Protein AF-A0A093ZXJ4-F1 (afdb_monomer)

Solvent-accessible surface area (backbone atoms only — not comparable to full-atom values): 6212 Å² total; per-residue (Å²): 136,85,82,76,78,50,74,67,63,52,50,74,70,46,57,72,71,55,43,52,52,51,60,73,43,41,61,57,52,49,54,51,48,55,52,47,54,54,49,50,58,58,27,66,73,45,96,56,59,56,69,59,43,48,51,52,52,51,52,50,50,49,54,51,53,51,50,51,52,52,51,51,51,54,51,52,50,64,62,43,51,64,54,49,54,52,50,54,51,51,53,50,54,54,52,51,55,60,54,58,68,67,71,78,79,81,128

Secondary structure (DSSP, 8-state):
---PPPHHHHHHTS-HHHHHHHHHTHHHHHHHHHHHHHHHHHHTTSSS-HHHHHHHHHHHHHHHHHHHHHHHHHHHHHHHHHHHHHHHHHHHHHHHHHHHTTTS---

Radius of gyration: 31.31 Å; Cα contacts (8 Å, |Δi|>4): 11; chains: 1; bounding box: 87×43×60 Å

Foldseek 3Di:
DDDDDDPVRVLVPDDPVVVVVCVVCVVVVVVVVVVVVVLQVVLVVDPDDSVVSVVVVVVVVVVVVVVVVVVVVVVVVVVVVVVVVVVVVVVVVVVVVVVVVVVPPDD

Mean predicted aligned error: 12.83 Å

Structure (mmCIF, N/CA/C/O backbone):
data_AF-A0A093ZXJ4-F1
#
_entry.id   AF-A0A093ZXJ4-F1
#
loop_
_atom_site.group_PDB
_atom_site.id
_atom_site.type_symbol
_atom_site.label_atom_id
_atom_site.label_alt_id
_atom_site.label_comp_id
_atom_site.label_asym_id
_atom_site.label_entity_id
_atom_site.label_seq_id
_atom_site.pdbx_PDB_ins_code
_atom_site.Cartn_x
_atom_site.Cartn_y
_atom_site.Cartn_z
_atom_site.occupancy
_atom_site.B_iso_or_equiv
_atom_site.auth_seq_id
_atom_site.auth_comp_id
_atom_site.auth_asym_id
_atom_site.auth_atom_id
_atom_site.pdbx_PDB_model_num
ATOM 1 N N . MET A 1 1 ? -24.321 -13.611 27.843 1.00 68.69 1 MET A N 1
ATOM 2 C CA . MET A 1 1 ? -24.356 -12.556 26.811 1.00 68.69 1 MET A CA 1
ATOM 3 C C . MET A 1 1 ? -22.989 -11.889 26.819 1.00 68.69 1 MET A C 1
ATOM 5 O O . MET A 1 1 ? -22.655 -11.290 27.831 1.00 68.69 1 MET A O 1
ATOM 9 N N . TRP A 1 2 ? -22.158 -12.073 25.792 1.00 67.50 2 TRP A N 1
ATOM 10 C CA . TRP A 1 2 ? -20.859 -11.393 25.718 1.00 67.50 2 TRP A CA 1
ATOM 11 C C . TRP A 1 2 ? -21.061 -10.070 24.982 1.00 67.50 2 TRP A C 1
ATOM 13 O O . TRP A 1 2 ? -21.351 -10.081 23.790 1.00 67.50 2 TRP A O 1
ATOM 23 N N . LEU A 1 3 ? -20.974 -8.946 2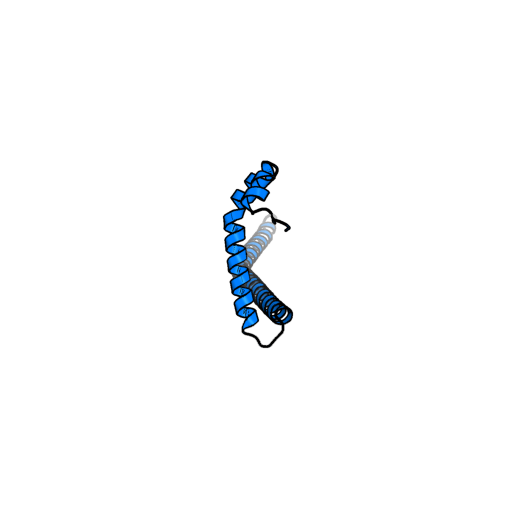5.700 1.00 81.75 3 LEU A N 1
ATOM 24 C CA . LEU A 1 3 ? -20.913 -7.632 25.065 1.00 81.75 3 LEU A CA 1
ATOM 25 C C . LEU A 1 3 ? -19.508 -7.467 24.490 1.00 81.75 3 LEU A C 1
ATOM 27 O O . LEU A 1 3 ? -18.531 -7.388 25.234 1.00 81.75 3 LEU A O 1
ATOM 31 N N . THR A 1 4 ? -19.407 -7.443 23.167 1.00 81.12 4 THR A N 1
ATOM 32 C CA . THR A 1 4 ? -18.207 -6.959 22.489 1.00 81.12 4 THR A CA 1
ATOM 33 C C . THR A 1 4 ? -18.119 -5.447 22.708 1.00 81.12 4 THR A C 1
ATOM 35 O O . THR A 1 4 ? -19.080 -4.758 22.356 1.00 81.12 4 THR A O 1
ATOM 38 N N . PRO A 1 5 ? -17.021 -4.931 23.291 1.00 81.38 5 PRO A N 1
ATOM 39 C CA . PRO A 1 5 ? -16.832 -3.497 23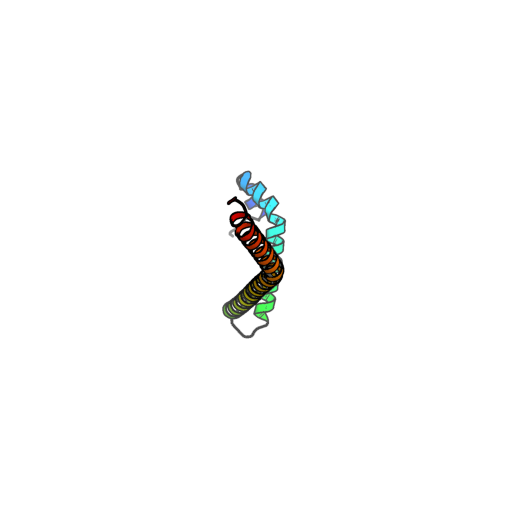.479 1.00 81.38 5 PRO A CA 1
ATOM 40 C C . PRO A 1 5 ? -16.944 -2.741 22.155 1.00 81.38 5 PRO A C 1
ATOM 42 O O . PRO A 1 5 ? -16.544 -3.253 21.106 1.00 81.38 5 PRO A O 1
ATOM 45 N N . THR A 1 6 ? -17.467 -1.522 22.216 1.00 83.44 6 THR A N 1
ATOM 46 C CA . THR A 1 6 ? -17.540 -0.628 21.055 1.00 83.44 6 THR A CA 1
ATOM 47 C C . THR A 1 6 ? -16.159 -0.080 20.690 1.00 83.44 6 THR A C 1
ATOM 49 O O . THR A 1 6 ? -15.221 -0.097 21.490 1.00 83.44 6 THR A O 1
ATOM 52 N N . GLU A 1 7 ? -16.009 0.414 19.461 1.00 80.50 7 GLU A N 1
ATOM 53 C CA . GLU A 1 7 ? -14.725 0.926 18.965 1.00 80.50 7 GLU A CA 1
ATOM 54 C C . GLU A 1 7 ? -14.227 2.136 19.780 1.00 80.50 7 GLU A C 1
ATOM 56 O O . GLU A 1 7 ? -13.029 2.271 20.032 1.00 80.50 7 GLU A O 1
ATOM 61 N N . GLU A 1 8 ? -15.149 2.959 20.287 1.00 82.06 8 GLU A N 1
ATOM 62 C CA . GLU A 1 8 ? -14.844 4.090 21.170 1.00 82.06 8 GLU A CA 1
ATOM 63 C C . GLU A 1 8 ? -14.352 3.631 22.551 1.00 82.06 8 GLU A C 1
ATOM 65 O O . GLU A 1 8 ? -13.361 4.154 23.062 1.00 82.06 8 GLU A O 1
ATOM 70 N N . GLU A 1 9 ? -14.966 2.594 23.130 1.00 85.56 9 GLU A N 1
ATOM 71 C CA . GLU A 1 9 ? -14.524 2.012 24.404 1.00 85.56 9 GLU A CA 1
ATOM 72 C C . GLU A 1 9 ? -13.150 1.338 24.292 1.00 85.56 9 GLU A C 1
ATOM 74 O O . GLU A 1 9 ? -12.360 1.368 25.240 1.00 85.56 9 GLU A O 1
ATOM 79 N N . LEU A 1 10 ? -12.838 0.743 23.135 1.00 83.25 10 LEU A N 1
ATOM 80 C CA . LEU A 1 10 ? -11.505 0.212 22.842 1.00 83.25 10 LEU A CA 1
ATOM 81 C C . LEU A 1 10 ? -10.481 1.341 22.712 1.00 83.25 10 LEU A C 1
ATOM 83 O O . LEU A 1 10 ? -9.401 1.255 23.298 1.00 83.25 10 LEU A O 1
ATOM 87 N N . PHE A 1 11 ? -10.836 2.421 22.014 1.00 85.19 11 PHE A N 1
ATOM 88 C CA . PHE A 1 11 ? -9.974 3.586 21.837 1.00 85.19 11 PHE A CA 1
ATOM 89 C C . PHE A 1 11 ? -9.617 4.255 23.173 1.00 85.19 11 PHE A C 1
ATOM 91 O O . PHE A 1 11 ? -8.446 4.557 23.417 1.00 85.19 11 PHE A O 1
ATOM 98 N N . SER A 1 12 ? -10.580 4.407 24.089 1.00 85.19 12 SER A N 1
ATOM 99 C CA . SER A 1 12 ? -10.322 4.952 25.432 1.00 85.19 12 SER A CA 1
ATOM 100 C C . SER A 1 12 ? -9.347 4.109 26.258 1.00 85.19 12 SER A C 1
ATOM 102 O O . SER A 1 12 ? -8.692 4.638 27.153 1.00 85.19 12 SER A O 1
ATOM 104 N N . ARG A 1 13 ? -9.216 2.810 25.961 1.00 87.69 13 ARG A N 1
ATOM 105 C CA . ARG A 1 13 ? -8.261 1.910 26.629 1.00 87.69 13 ARG A CA 1
ATOM 106 C C . ARG A 1 13 ? -6.867 1.915 25.999 1.00 87.69 13 ARG A C 1
ATOM 108 O O . ARG A 1 13 ? -5.959 1.296 26.553 1.00 87.69 13 ARG A O 1
ATOM 115 N N . TYR A 1 14 ? -6.672 2.573 24.856 1.00 86.44 14 TYR A N 1
ATOM 116 C CA . TYR A 1 14 ? -5.367 2.646 24.201 1.00 86.44 14 TYR A CA 1
ATOM 117 C C . TYR A 1 14 ? -4.397 3.573 24.940 1.00 86.44 14 TYR A C 1
ATOM 119 O O . TYR A 1 14 ? -4.787 4.550 25.570 1.00 86.44 14 TYR A O 1
ATOM 127 N N . ASN A 1 15 ? -3.101 3.280 24.819 1.00 91.19 15 ASN A N 1
ATOM 128 C CA . ASN A 1 15 ? -2.034 4.177 25.262 1.00 91.19 15 ASN A CA 1
ATOM 129 C C . ASN A 1 15 ? -2.074 5.490 24.433 1.00 91.19 15 ASN A C 1
ATOM 131 O O . ASN A 1 15 ? -2.340 5.411 23.229 1.00 91.19 15 ASN A O 1
ATOM 135 N N . PRO A 1 16 ? -1.792 6.672 25.023 1.00 88.69 16 PRO A N 1
ATOM 136 C CA . PRO A 1 16 ? -1.778 7.971 24.339 1.00 88.69 16 PRO A CA 1
ATOM 137 C C . PRO A 1 16 ? -1.113 8.002 22.950 1.00 88.69 16 PRO A C 1
ATOM 139 O O . PRO A 1 16 ? -1.613 8.662 22.039 1.00 88.69 16 PRO A O 1
ATOM 142 N N . GLU A 1 17 ? -0.009 7.275 22.745 1.00 87.06 17 GLU A N 1
ATOM 143 C CA . GLU A 1 17 ? 0.661 7.203 21.432 1.00 87.06 17 GLU A CA 1
ATOM 144 C C . GLU A 1 17 ? -0.193 6.504 20.365 1.00 87.06 17 GLU A C 1
ATOM 146 O O . GLU A 1 17 ? -0.262 6.928 19.210 1.00 87.06 17 GLU A O 1
ATOM 151 N N . LEU A 1 18 ? -0.880 5.429 20.753 1.00 86.31 18 LEU A N 1
ATOM 152 C CA . LEU A 1 18 ? -1.766 4.678 19.867 1.00 86.31 18 LEU A CA 1
ATOM 153 C C . LEU A 1 18 ? -3.052 5.448 19.579 1.00 86.31 18 LEU A C 1
ATOM 155 O O . LEU A 1 18 ? -3.563 5.360 18.465 1.00 86.31 18 LEU A O 1
ATOM 159 N N . GLN A 1 19 ? -3.546 6.230 20.541 1.00 87.94 19 GLN A N 1
ATOM 160 C CA . GLN A 1 19 ? -4.682 7.123 20.315 1.00 87.94 19 GLN A CA 1
ATOM 161 C C . GLN A 1 19 ? -4.350 8.162 19.240 1.00 87.94 19 GLN A C 1
ATOM 163 O O . GLN A 1 19 ? -5.099 8.298 18.275 1.00 87.94 19 GLN A O 1
ATOM 168 N N . ARG A 1 20 ? -3.184 8.818 19.343 1.00 88.06 20 ARG A N 1
ATOM 169 C CA . ARG A 1 20 ? -2.709 9.774 18.329 1.00 88.06 20 ARG A CA 1
ATOM 170 C C . ARG A 1 20 ? -2.582 9.134 16.952 1.00 88.06 20 ARG A C 1
ATOM 172 O O . ARG A 1 20 ? -3.223 9.588 16.008 1.00 88.06 20 ARG A O 1
ATOM 179 N N . ARG A 1 21 ? -1.873 8.006 16.853 1.00 86.69 21 ARG A N 1
ATOM 180 C CA . ARG A 1 21 ? -1.741 7.270 15.585 1.00 86.69 21 ARG A CA 1
ATOM 181 C C . ARG A 1 21 ? -3.074 6.796 15.019 1.00 86.69 21 ARG A C 1
ATOM 183 O O . ARG A 1 21 ? -3.228 6.716 13.805 1.00 86.69 21 ARG A O 1
ATOM 190 N N . SER A 1 22 ? -4.028 6.422 15.864 1.00 85.38 22 SER A N 1
ATOM 191 C CA . SER A 1 22 ? -5.339 5.976 15.396 1.00 85.38 22 SER A CA 1
ATOM 192 C C . SER A 1 22 ? -6.185 7.135 14.870 1.00 85.38 22 SER A C 1
ATOM 194 O O . SER A 1 22 ? -6.995 6.902 13.979 1.00 85.38 22 SER A O 1
ATOM 196 N N . LEU A 1 23 ? -5.998 8.355 15.384 1.00 87.31 23 LEU A N 1
ATOM 197 C CA . LEU A 1 23 ? -6.634 9.563 14.851 1.00 87.31 23 LEU A CA 1
ATOM 198 C C . LEU A 1 23 ? -6.002 9.978 13.519 1.00 87.31 23 LEU A C 1
ATOM 200 O O . LEU A 1 23 ? -6.726 10.191 12.553 1.00 87.31 23 LEU A O 1
ATOM 204 N N . GLU A 1 24 ? -4.670 10.007 13.447 1.00 89.88 24 GLU A N 1
ATOM 205 C CA . GLU A 1 24 ? -3.920 10.355 12.229 1.00 89.88 24 GLU A CA 1
ATOM 206 C C . GLU A 1 24 ? -4.227 9.403 11.066 1.00 89.88 24 GLU A C 1
ATOM 208 O O . GLU A 1 24 ? -4.432 9.831 9.935 1.00 89.88 24 GLU A O 1
ATOM 213 N N . ASN A 1 25 ? -4.308 8.099 11.343 1.00 89.94 25 ASN A N 1
ATOM 214 C CA . ASN A 1 25 ? -4.554 7.093 10.310 1.00 89.94 25 ASN A CA 1
ATOM 215 C C . ASN A 1 25 ? -6.045 6.846 10.046 1.00 89.94 25 ASN A C 1
ATOM 217 O O . ASN A 1 25 ? -6.370 5.967 9.249 1.00 89.94 25 ASN A O 1
ATOM 221 N N . ARG A 1 26 ? -6.965 7.546 10.727 1.00 87.81 26 ARG A N 1
ATOM 222 C CA . ARG A 1 26 ? -8.403 7.251 10.630 1.00 87.81 26 ARG A CA 1
ATOM 223 C C . ARG A 1 26 ? -8.916 7.419 9.204 1.00 87.81 26 ARG A C 1
ATOM 225 O O . ARG A 1 26 ? -9.590 6.525 8.702 1.00 87.81 26 ARG A O 1
ATOM 232 N N . GLU A 1 27 ? -8.562 8.529 8.562 1.00 89.62 27 GLU A N 1
ATOM 233 C CA . GLU A 1 27 ? -8.952 8.814 7.177 1.00 89.62 27 GLU A CA 1
ATOM 234 C C . GLU A 1 27 ? -8.336 7.798 6.212 1.00 89.62 27 GLU A C 1
ATOM 236 O O . GLU A 1 27 ? -9.057 7.171 5.441 1.00 89.62 27 GLU A O 1
ATOM 241 N N . GLN A 1 28 ? -7.031 7.528 6.336 1.00 90.94 28 GLN A N 1
ATOM 242 C CA . GLN A 1 28 ? -6.353 6.528 5.503 1.00 90.94 28 GLN A CA 1
ATOM 243 C C . GLN A 1 28 ? -6.998 5.144 5.631 1.00 90.94 28 GLN A C 1
ATOM 245 O O . GLN A 1 28 ? -7.254 4.487 4.628 1.00 90.94 28 GLN A O 1
ATOM 250 N N . LYS A 1 29 ? -7.335 4.709 6.852 1.00 89.50 29 LYS A N 1
ATOM 251 C CA . LYS A 1 29 ? -8.013 3.425 7.075 1.00 89.50 29 LYS A CA 1
ATOM 252 C C . LYS A 1 29 ? -9.410 3.381 6.463 1.00 89.50 29 LYS A C 1
ATOM 254 O O . LYS A 1 29 ? -9.804 2.330 5.963 1.00 89.50 29 LYS A O 1
ATOM 259 N N . GLN A 1 30 ? -10.157 4.485 6.504 1.00 90.75 30 GLN A N 1
ATOM 260 C CA . GLN A 1 30 ? -11.464 4.569 5.846 1.00 90.75 30 GLN A CA 1
ATOM 261 C C . GLN A 1 30 ? -11.315 4.448 4.329 1.00 90.75 30 GLN A C 1
ATOM 263 O O . GLN A 1 30 ? -11.978 3.615 3.714 1.00 90.75 30 GLN A O 1
ATOM 268 N N . GLU A 1 31 ? -10.378 5.187 3.735 1.00 93.50 31 GLU A N 1
ATOM 269 C CA . GLU A 1 31 ? -10.102 5.098 2.302 1.00 93.50 31 GLU A CA 1
ATOM 270 C C . GLU A 1 31 ? -9.623 3.700 1.890 1.00 93.50 31 GLU A C 1
ATOM 272 O O . GLU A 1 31 ? -10.048 3.162 0.865 1.00 93.50 31 GLU A O 1
ATOM 277 N N . GLU A 1 32 ? -8.737 3.080 2.669 1.00 90.88 32 GLU A N 1
ATOM 278 C CA . GLU A 1 32 ? -8.268 1.714 2.440 1.00 90.88 32 GLU A CA 1
ATOM 279 C C . GLU A 1 32 ? -9.413 0.704 2.509 1.00 90.88 32 GLU A C 1
ATOM 281 O O . GLU A 1 32 ? -9.498 -0.184 1.653 1.00 90.88 32 GLU A O 1
ATOM 286 N N . PHE A 1 33 ? -10.315 0.862 3.480 1.00 93.56 33 PHE A N 1
ATOM 287 C CA . PHE A 1 33 ? -11.492 0.017 3.630 1.00 93.56 33 PHE A CA 1
ATOM 288 C C . PHE A 1 33 ? -12.444 0.160 2.439 1.00 93.56 33 PHE A C 1
ATOM 290 O O . PHE A 1 33 ? -12.808 -0.843 1.821 1.00 93.56 33 PHE A O 1
ATOM 297 N N . ASP A 1 34 ? -12.778 1.386 2.041 1.00 94.50 34 ASP A N 1
ATOM 298 C CA . ASP A 1 34 ? -13.632 1.646 0.879 1.00 94.50 34 ASP A CA 1
ATOM 299 C C . ASP A 1 34 ? -13.009 1.087 -0.404 1.00 94.50 34 ASP A C 1
ATOM 301 O O . ASP A 1 34 ? -13.674 0.438 -1.223 1.00 94.50 34 ASP A O 1
ATOM 305 N N . ASN A 1 35 ? -11.696 1.259 -0.562 1.00 93.38 35 ASN A N 1
ATOM 306 C CA . ASN A 1 35 ? -10.941 0.680 -1.663 1.00 93.38 35 ASN A CA 1
ATOM 307 C C . ASN A 1 35 ? -10.967 -0.850 -1.650 1.00 93.38 35 ASN A C 1
ATOM 309 O O . ASN A 1 35 ? -11.090 -1.467 -2.714 1.00 93.38 35 ASN A O 1
ATOM 313 N N . PHE A 1 36 ? -10.840 -1.467 -0.477 1.00 91.19 36 PHE A N 1
ATOM 314 C CA . PHE A 1 36 ? -10.915 -2.911 -0.309 1.00 91.19 36 PHE A CA 1
ATOM 315 C C . PHE A 1 36 ? -12.304 -3.438 -0.675 1.00 91.19 36 PHE A C 1
ATOM 317 O O . PHE A 1 36 ? -12.406 -4.317 -1.530 1.00 91.19 36 PHE A O 1
ATOM 324 N N . VAL A 1 37 ? -13.371 -2.854 -0.125 1.00 93.62 37 VAL A N 1
ATOM 325 C CA . VAL A 1 37 ? -14.758 -3.239 -0.427 1.00 93.62 37 VAL A CA 1
ATOM 326 C C . VAL A 1 37 ? -15.055 -3.069 -1.915 1.00 93.62 37 VAL A C 1
ATOM 328 O O . VAL A 1 37 ? -15.679 -3.935 -2.528 1.00 93.62 37 VAL A O 1
ATOM 331 N N . ARG A 1 38 ? -14.565 -1.992 -2.536 1.00 92.62 38 ARG A N 1
ATOM 332 C CA . ARG A 1 38 ? -14.694 -1.779 -3.982 1.00 92.62 38 ARG A CA 1
ATOM 333 C C . ARG A 1 38 ? -14.023 -2.890 -4.793 1.00 92.62 38 ARG A C 1
ATOM 335 O O . ARG A 1 38 ? -14.631 -3.396 -5.732 1.00 92.62 38 ARG A O 1
ATOM 342 N N . ARG A 1 39 ? -12.801 -3.299 -4.433 1.00 88.69 39 ARG A N 1
ATOM 343 C CA . ARG A 1 39 ? -12.102 -4.423 -5.088 1.00 88.69 39 ARG A CA 1
ATOM 344 C C . ARG A 1 39 ? -12.823 -5.745 -4.853 1.00 88.69 39 ARG A C 1
ATOM 346 O O . ARG A 1 39 ? -12.962 -6.520 -5.787 1.00 88.69 39 ARG A O 1
ATOM 353 N N . LEU A 1 40 ? -13.320 -5.978 -3.642 1.00 89.81 40 LEU A N 1
ATOM 354 C CA . LEU A 1 40 ? -14.053 -7.193 -3.301 1.00 89.81 40 LEU A CA 1
ATOM 355 C C . LEU A 1 40 ? -15.336 -7.325 -4.128 1.00 89.81 40 LEU A C 1
ATOM 357 O O . LEU A 1 40 ? -15.603 -8.389 -4.680 1.00 89.81 40 LEU A O 1
ATOM 361 N N . LYS A 1 41 ? -16.087 -6.227 -4.278 1.00 90.38 41 LYS A N 1
ATOM 362 C CA . LYS A 1 41 ? -17.255 -6.159 -5.168 1.00 90.38 41 LYS A CA 1
ATOM 363 C C . LYS A 1 41 ? -16.882 -6.475 -6.613 1.00 90.38 41 LYS A C 1
ATOM 365 O O . LYS A 1 41 ? -17.633 -7.166 -7.285 1.00 90.38 41 LYS A O 1
ATOM 370 N N . GLU A 1 42 ? -15.738 -5.986 -7.084 1.00 87.75 42 GLU A N 1
ATOM 371 C CA . GLU A 1 42 ? -15.247 -6.286 -8.430 1.00 87.75 42 GLU A CA 1
ATOM 372 C C . GLU A 1 42 ? -14.895 -7.768 -8.593 1.00 87.75 42 GLU A C 1
ATOM 374 O O . GLU A 1 42 ? -15.286 -8.389 -9.576 1.00 87.75 42 GLU A O 1
ATOM 379 N N . TYR A 1 43 ? -14.219 -8.361 -7.608 1.00 87.06 43 TYR A N 1
ATOM 380 C CA . TYR A 1 43 ? -13.854 -9.779 -7.632 1.00 87.06 43 TYR A CA 1
ATOM 381 C C . TYR A 1 43 ? -15.083 -10.686 -7.561 1.00 87.06 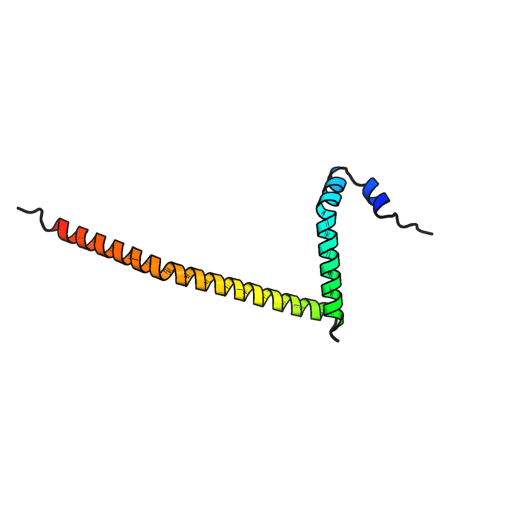43 TYR A C 1
ATOM 383 O O . TYR A 1 43 ? -15.125 -11.705 -8.241 1.00 87.06 43 TYR A O 1
ATOM 391 N N . SER A 1 44 ? -16.107 -10.282 -6.807 1.00 86.62 44 SER A N 1
ATOM 392 C CA . SER A 1 44 ? -17.373 -11.011 -6.687 1.00 86.62 44 SER A CA 1
ATOM 393 C C . SER A 1 44 ? -18.200 -11.047 -7.976 1.00 86.62 44 SER A C 1
ATOM 395 O O . SER A 1 44 ? -19.161 -11.807 -8.035 1.00 86.62 44 SER A O 1
ATOM 397 N N . LYS A 1 45 ? -17.881 -10.231 -8.991 1.00 87.50 45 LYS A N 1
ATOM 398 C CA . LYS A 1 45 ? -18.547 -10.299 -10.305 1.00 87.50 45 LYS A CA 1
ATOM 399 C C . LYS A 1 45 ? -18.057 -11.471 -11.157 1.00 87.50 45 LYS A C 1
ATOM 401 O O . LYS A 1 45 ? -18.648 -11.749 -12.193 1.00 87.50 45 LYS A O 1
ATOM 406 N N . SER A 1 46 ? -16.950 -12.097 -10.767 1.00 83.94 46 SER A N 1
ATOM 407 C CA . SER A 1 46 ? -16.392 -13.263 -11.438 1.00 83.94 46 SER A CA 1
ATOM 408 C C . SER A 1 46 ? -16.988 -14.536 -10.845 1.00 83.94 46 SER A C 1
ATOM 410 O O . SER A 1 46 ? -17.121 -14.639 -9.630 1.00 83.94 46 SER A O 1
ATOM 412 N N . ASP A 1 47 ? -17.248 -15.538 -11.684 1.00 86.06 47 ASP A N 1
ATOM 413 C CA . ASP A 1 47 ? -17.623 -16.891 -11.235 1.00 86.06 47 ASP A CA 1
ATOM 414 C C . ASP A 1 47 ? -16.459 -17.644 -10.562 1.00 86.06 47 ASP A C 1
ATOM 416 O O . ASP A 1 47 ? -16.625 -18.746 -10.038 1.00 86.06 47 ASP A O 1
ATOM 420 N N . LYS A 1 48 ? -15.253 -17.065 -10.581 1.00 88.44 48 LYS A N 1
ATOM 421 C CA . LYS A 1 48 ? -14.067 -17.631 -9.933 1.00 88.44 48 LYS A CA 1
ATOM 422 C C . LYS A 1 48 ? -14.047 -17.320 -8.432 1.00 88.44 48 LYS A C 1
ATOM 424 O O . LYS A 1 48 ? -14.519 -16.259 -8.018 1.00 88.44 48 LYS A O 1
ATOM 429 N N . PRO A 1 49 ? -13.400 -18.165 -7.611 1.00 90.69 49 PRO A N 1
ATOM 430 C CA . PRO A 1 49 ? -13.123 -17.839 -6.219 1.00 90.69 49 PRO A CA 1
ATOM 431 C C . PRO A 1 49 ? -12.427 -16.476 -6.057 1.00 90.69 49 PRO A C 1
ATOM 433 O O . PRO A 1 49 ? -11.534 -16.118 -6.827 1.00 90.69 49 PRO A O 1
ATOM 436 N N . ILE A 1 50 ? -12.785 -15.734 -5.002 1.00 87.00 50 ILE A N 1
ATOM 437 C CA . ILE A 1 50 ? -12.285 -14.366 -4.747 1.00 87.00 50 ILE A CA 1
ATOM 438 C C . ILE A 1 50 ? -10.750 -14.306 -4.718 1.00 87.00 50 ILE A C 1
ATOM 440 O O . ILE A 1 50 ? -10.159 -13.335 -5.188 1.00 87.00 50 ILE A O 1
ATOM 444 N N . TRP A 1 51 ? -10.093 -15.340 -4.187 1.00 87.50 51 TRP A N 1
ATOM 445 C CA . TRP A 1 51 ? -8.634 -15.404 -4.095 1.00 87.50 51 TRP A CA 1
ATOM 446 C C . TRP A 1 51 ? -7.958 -15.537 -5.470 1.00 87.50 51 TRP A C 1
ATOM 448 O O . TRP A 1 51 ? -6.935 -14.895 -5.702 1.00 87.50 51 TRP A O 1
ATOM 458 N N . GLU A 1 52 ? -8.553 -16.280 -6.408 1.00 89.31 52 GLU A N 1
ATOM 459 C CA . GLU A 1 52 ? -8.056 -16.381 -7.787 1.00 89.31 52 GLU A CA 1
ATOM 460 C C . GLU A 1 52 ? -8.235 -15.054 -8.530 1.00 89.31 52 GLU A C 1
ATOM 462 O O . GLU A 1 52 ? -7.295 -14.544 -9.143 1.00 89.31 52 GLU A O 1
ATOM 467 N N . ALA A 1 53 ? -9.417 -14.441 -8.415 1.00 87.88 53 ALA A N 1
ATOM 468 C CA . ALA A 1 53 ? -9.695 -13.138 -9.018 1.00 87.88 53 ALA A CA 1
ATOM 469 C C . ALA A 1 53 ? -8.755 -12.038 -8.480 1.00 87.88 53 ALA A C 1
ATOM 471 O O . ALA A 1 53 ? -8.276 -11.190 -9.241 1.00 87.88 53 ALA A O 1
ATOM 472 N N . ALA A 1 54 ? -8.435 -12.076 -7.182 1.00 86.75 54 ALA A N 1
ATOM 473 C CA . ALA A 1 54 ? -7.472 -11.169 -6.567 1.00 86.75 54 ALA A CA 1
ATOM 474 C C . ALA A 1 54 ? -6.050 -11.373 -7.117 1.00 86.75 54 ALA A C 1
ATOM 476 O O . ALA A 1 54 ? -5.396 -10.392 -7.483 1.00 86.75 54 ALA A O 1
ATOM 477 N N . ALA A 1 55 ? -5.594 -12.625 -7.234 1.00 89.25 55 ALA A N 1
ATOM 478 C CA . ALA A 1 55 ? -4.276 -12.955 -7.774 1.00 89.25 55 ALA A CA 1
ATOM 479 C C . ALA A 1 55 ? -4.123 -12.514 -9.241 1.00 89.25 55 ALA A C 1
ATOM 481 O O . ALA A 1 55 ? -3.105 -11.926 -9.615 1.00 89.25 55 ALA A O 1
ATOM 482 N N . GLU A 1 56 ? -5.152 -12.715 -10.070 1.00 88.38 56 GLU A N 1
ATOM 483 C CA . GLU A 1 56 ? -5.156 -12.258 -11.465 1.00 88.38 56 GLU A CA 1
ATOM 484 C C . GLU A 1 56 ? -5.048 -10.732 -11.573 1.00 88.38 56 GLU A C 1
ATOM 486 O O . GLU A 1 56 ? -4.303 -10.204 -12.404 1.00 88.38 56 GLU A O 1
ATOM 491 N N . MET A 1 57 ? -5.772 -10.005 -10.723 1.00 85.06 57 MET A N 1
ATOM 492 C CA . MET A 1 57 ? -5.749 -8.544 -10.707 1.00 85.06 57 MET A CA 1
ATOM 493 C C . MET A 1 57 ? -4.417 -7.994 -10.192 1.00 85.06 57 MET A C 1
ATOM 495 O O . MET A 1 57 ? -3.918 -7.000 -10.725 1.00 85.06 57 MET A O 1
ATOM 499 N N . GLU A 1 58 ? -3.794 -8.648 -9.213 1.00 87.94 58 GLU A N 1
ATOM 500 C CA . GLU A 1 58 ? -2.449 -8.294 -8.761 1.00 87.94 58 GLU A CA 1
ATOM 501 C C . GLU A 1 58 ? -1.397 -8.556 -9.849 1.00 87.94 58 GLU A C 1
ATOM 503 O O . GLU A 1 58 ? -0.551 -7.697 -10.111 1.00 87.94 58 GLU A O 1
ATOM 508 N N . ALA A 1 59 ? -1.492 -9.685 -10.558 1.00 90.19 59 ALA A N 1
ATOM 509 C CA . ALA A 1 59 ? -0.618 -9.990 -11.688 1.00 90.19 59 ALA A CA 1
ATOM 510 C C . ALA A 1 59 ? -0.760 -8.952 -12.813 1.00 90.19 59 ALA A C 1
ATOM 512 O O . ALA A 1 59 ? 0.242 -8.500 -13.368 1.00 90.19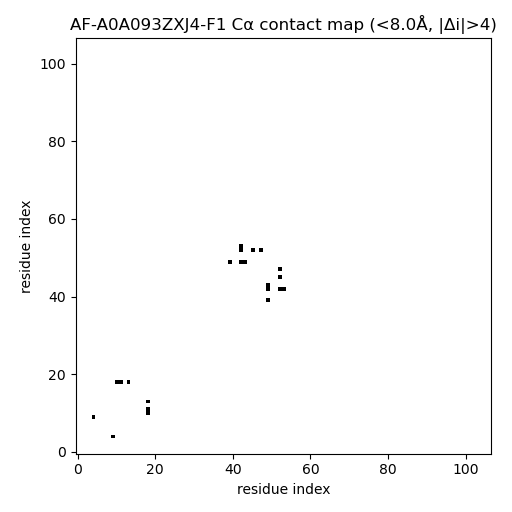 59 ALA A O 1
ATOM 513 N N . LYS A 1 60 ? -1.990 -8.518 -13.123 1.00 88.31 60 LYS A N 1
ATOM 514 C CA . LYS A 1 60 ? -2.237 -7.429 -14.083 1.00 88.31 60 LYS A CA 1
ATOM 515 C C . LYS A 1 60 ? -1.599 -6.117 -13.625 1.00 88.31 60 LYS A C 1
ATOM 517 O O . LYS A 1 60 ? -0.923 -5.472 -14.422 1.00 88.31 60 LYS A O 1
ATOM 522 N N . LYS A 1 61 ? -1.750 -5.742 -12.349 1.00 88.75 61 LYS A N 1
ATOM 523 C CA . LYS A 1 61 ? -1.129 -4.526 -11.793 1.00 88.75 61 LYS A CA 1
ATOM 524 C C . LYS A 1 61 ? 0.394 -4.552 -11.887 1.00 88.75 61 LYS A C 1
ATOM 526 O O . LYS A 1 61 ? 0.974 -3.550 -12.292 1.00 88.75 61 LYS A O 1
ATOM 531 N N . LYS A 1 62 ? 1.030 -5.685 -11.565 1.00 90.19 62 LYS A N 1
ATOM 532 C CA . LYS A 1 62 ? 2.489 -5.849 -11.688 1.00 90.19 62 LYS A CA 1
ATOM 533 C C . LYS A 1 62 ? 2.947 -5.658 -13.132 1.00 90.19 62 LYS A C 1
ATOM 535 O O . LYS A 1 62 ? 3.786 -4.804 -13.383 1.00 90.19 62 LYS A O 1
ATOM 540 N N . LYS A 1 63 ? 2.296 -6.325 -14.093 1.00 91.56 63 LYS A N 1
ATOM 541 C CA . LYS A 1 63 ? 2.609 -6.170 -15.526 1.00 91.56 63 LYS A CA 1
ATOM 542 C C . LYS A 1 63 ? 2.498 -4.723 -16.007 1.00 91.56 63 LYS A C 1
ATOM 544 O O . LYS A 1 63 ? 3.349 -4.270 -16.763 1.00 91.56 63 LYS A O 1
ATOM 549 N N . VAL A 1 64 ? 1.463 -3.999 -15.576 1.00 91.50 64 VAL A N 1
ATOM 550 C CA . VAL A 1 64 ? 1.299 -2.579 -15.922 1.00 91.50 64 VAL A CA 1
ATOM 551 C C . VAL A 1 64 ? 2.411 -1.736 -15.296 1.00 91.50 64 VAL A C 1
ATOM 553 O O . VAL A 1 64 ? 3.013 -0.930 -15.995 1.00 91.50 64 VAL A O 1
ATOM 556 N N . ALA A 1 65 ? 2.726 -1.939 -14.015 1.00 91.12 65 ALA A N 1
ATOM 557 C CA . ALA A 1 65 ? 3.797 -1.208 -13.340 1.00 91.12 65 ALA A CA 1
ATOM 558 C C . ALA A 1 65 ? 5.170 -1.452 -13.991 1.00 91.12 65 ALA A C 1
ATOM 560 O O . ALA A 1 65 ? 5.939 -0.513 -14.187 1.00 91.12 65 ALA A O 1
ATOM 561 N N . ASP A 1 66 ? 5.456 -2.696 -14.372 1.00 91.69 66 ASP A N 1
ATOM 562 C CA . ASP A 1 66 ? 6.699 -3.063 -15.049 1.00 91.69 66 ASP A CA 1
ATOM 563 C C . ASP A 1 66 ? 6.770 -2.457 -16.457 1.00 91.69 66 ASP A C 1
ATOM 565 O O . ASP A 1 66 ? 7.810 -1.933 -16.854 1.00 91.69 66 ASP A O 1
ATOM 569 N N . ALA A 1 67 ? 5.652 -2.447 -17.191 1.00 91.81 67 ALA A N 1
ATOM 570 C CA . ALA A 1 67 ? 5.568 -1.797 -18.496 1.00 91.81 67 ALA A CA 1
ATOM 571 C C . ALA A 1 67 ? 5.791 -0.279 -18.403 1.00 91.81 67 ALA A C 1
ATOM 573 O O . ALA A 1 67 ? 6.505 0.282 -19.234 1.00 91.81 67 ALA A O 1
ATOM 574 N N . VAL A 1 68 ? 5.226 0.378 -17.383 1.00 92.88 68 VAL A N 1
ATOM 575 C CA . VAL A 1 68 ? 5.442 1.810 -17.122 1.00 92.88 68 VAL A CA 1
ATOM 576 C C . VAL A 1 68 ? 6.914 2.081 -16.813 1.00 92.88 68 VAL A C 1
ATOM 578 O O . VAL A 1 68 ? 7.514 2.924 -17.474 1.00 92.88 68 VAL A O 1
ATOM 581 N N . ARG A 1 69 ? 7.534 1.314 -15.905 1.00 91.81 69 ARG A N 1
ATOM 582 C CA . ARG A 1 69 ? 8.968 1.458 -15.594 1.00 91.81 69 ARG A CA 1
ATOM 583 C C . ARG A 1 69 ? 9.851 1.281 -16.823 1.00 91.81 69 ARG A C 1
ATOM 585 O O . ARG A 1 69 ? 10.783 2.053 -17.031 1.00 91.81 69 ARG A O 1
ATOM 592 N N . LEU A 1 70 ? 9.567 0.275 -17.649 1.00 92.12 70 LEU A N 1
ATOM 593 C CA . LEU A 1 70 ? 10.333 0.035 -18.868 1.00 92.12 70 LEU A CA 1
ATOM 594 C C . LEU A 1 70 ? 10.171 1.185 -19.871 1.00 92.12 70 LEU A C 1
ATOM 596 O O . LEU A 1 70 ? 11.137 1.573 -20.527 1.00 92.12 70 LEU A O 1
ATOM 600 N N . ALA A 1 71 ? 8.965 1.743 -19.995 1.00 91.81 71 ALA A N 1
ATOM 601 C CA . ALA A 1 71 ? 8.718 2.903 -20.842 1.00 91.81 71 ALA A CA 1
ATOM 602 C C . ALA A 1 71 ? 9.483 4.142 -20.346 1.00 91.81 71 ALA A C 1
ATOM 604 O O . ALA A 1 71 ? 10.106 4.828 -21.154 1.00 91.81 71 ALA A O 1
ATOM 605 N N . GLU A 1 72 ? 9.500 4.395 -19.037 1.00 91.06 72 GLU A N 1
ATOM 606 C CA . GLU A 1 72 ? 10.265 5.490 -18.428 1.00 91.06 72 GLU A CA 1
ATOM 607 C C . GLU A 1 72 ? 11.771 5.342 -18.670 1.00 91.06 72 GLU A C 1
ATOM 609 O O . GLU A 1 7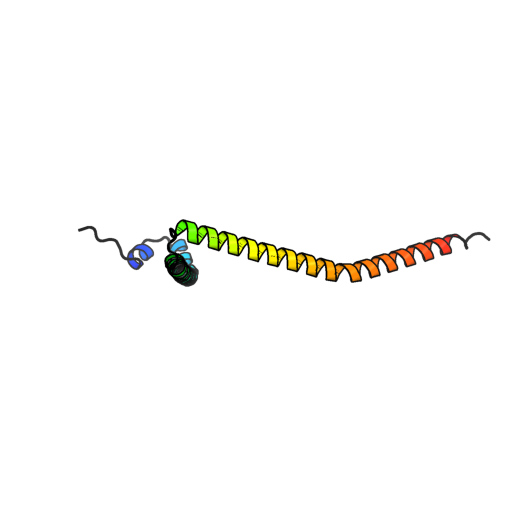2 ? 12.423 6.306 -19.069 1.00 91.06 72 GLU A O 1
ATOM 614 N N . GLN A 1 73 ? 12.319 4.132 -18.509 1.00 89.12 73 GLN A N 1
ATOM 615 C CA . GLN A 1 73 ? 13.732 3.853 -18.790 1.00 89.12 73 GLN A CA 1
ATOM 616 C C . GLN A 1 73 ? 14.081 4.128 -20.254 1.00 89.12 73 GLN A C 1
ATOM 618 O O . GLN A 1 73 ? 15.035 4.851 -20.535 1.00 89.12 73 GL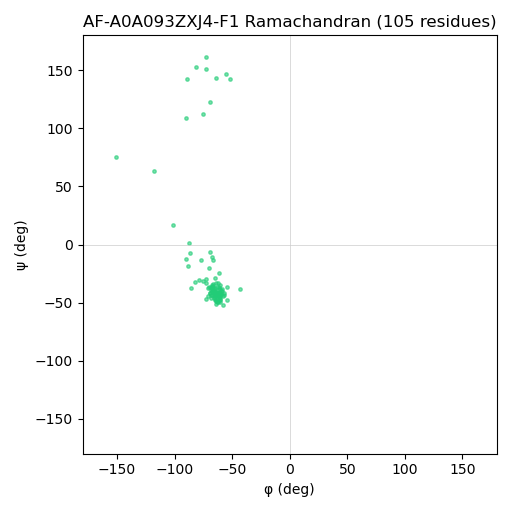N A O 1
ATOM 623 N N . LYS A 1 74 ? 13.261 3.635 -21.191 1.00 89.50 74 LYS A N 1
ATOM 624 C CA . LYS A 1 74 ? 13.457 3.890 -22.626 1.00 89.50 74 LYS A CA 1
ATOM 625 C C . LYS A 1 74 ? 13.372 5.377 -22.967 1.00 89.50 74 LYS A C 1
ATOM 627 O O . LYS A 1 74 ? 14.131 5.849 -23.808 1.00 89.50 74 LYS A O 1
ATOM 632 N N . GLN A 1 75 ? 12.468 6.125 -22.334 1.00 86.88 75 GLN A N 1
ATOM 633 C CA . GLN A 1 75 ? 12.378 7.574 -22.531 1.00 86.88 75 GLN A CA 1
ATOM 634 C C . GLN A 1 75 ? 13.589 8.312 -21.952 1.00 86.88 75 GLN A C 1
ATOM 636 O O . GLN A 1 75 ? 14.072 9.261 -22.566 1.00 86.88 75 GLN A O 1
ATOM 641 N N . ALA A 1 76 ? 14.098 7.891 -20.793 1.00 85.31 76 ALA A N 1
ATOM 642 C CA . ALA A 1 76 ? 15.298 8.470 -20.199 1.00 85.31 76 ALA A CA 1
ATOM 643 C C . ALA A 1 76 ? 16.534 8.229 -21.081 1.00 85.31 76 ALA A C 1
ATOM 645 O O . ALA A 1 76 ? 17.291 9.161 -21.339 1.00 85.31 76 ALA A O 1
ATOM 646 N N . GLU A 1 77 ? 16.692 7.020 -21.617 1.00 84.19 77 GLU A N 1
ATOM 647 C CA . GLU A 1 77 ? 17.792 6.658 -22.517 1.00 84.19 77 GLU A CA 1
ATOM 648 C C . GLU A 1 77 ? 17.740 7.437 -23.844 1.00 84.19 77 GLU A C 1
ATOM 650 O O . GLU A 1 77 ? 18.755 7.961 -24.310 1.00 84.19 77 GLU A O 1
ATOM 655 N N . GLN A 1 78 ? 16.541 7.625 -24.409 1.00 80.56 78 GLN A N 1
ATOM 656 C CA . GLN A 1 78 ? 16.326 8.465 -25.597 1.00 80.56 78 GLN A CA 1
ATOM 657 C C . GLN A 1 78 ? 16.632 9.950 -25.355 1.00 80.56 78 GLN A C 1
ATOM 659 O O . GLN A 1 78 ? 17.019 10.660 -26.278 1.00 80.56 78 GLN A O 1
ATOM 664 N N . ARG A 1 79 ? 16.469 10.446 -24.123 1.00 76.69 79 ARG A N 1
ATOM 665 C CA . ARG A 1 79 ? 16.849 11.822 -23.756 1.00 76.69 79 ARG A CA 1
ATOM 666 C C . ARG A 1 79 ? 18.354 11.968 -23.529 1.00 76.69 79 ARG A C 1
ATOM 668 O O . ARG A 1 79 ? 18.898 13.041 -23.769 1.00 76.69 79 ARG A O 1
ATOM 675 N N . GLN A 1 80 ? 19.025 10.911 -23.073 1.00 74.50 80 GLN A N 1
ATOM 676 C CA . GLN A 1 80 ? 20.462 10.924 -22.780 1.00 74.50 80 GLN A CA 1
ATOM 677 C C . GLN A 1 80 ? 21.333 10.712 -24.020 1.00 74.50 80 GLN A C 1
ATOM 679 O O . GLN A 1 80 ? 22.403 11.303 -24.105 1.00 74.50 80 GLN A O 1
ATOM 684 N N . THR A 1 81 ? 20.880 9.934 -25.002 1.00 69.56 81 THR A N 1
ATOM 685 C CA . THR A 1 81 ? 21.598 9.678 -26.266 1.00 69.56 81 THR A CA 1
ATOM 686 C C . THR A 1 81 ? 22.014 10.936 -27.046 1.00 69.56 81 THR A C 1
ATOM 688 O O . THR A 1 81 ? 23.188 11.013 -27.415 1.00 69.56 81 THR A O 1
ATOM 691 N N . PRO A 1 82 ? 21.156 11.954 -27.273 1.00 71.00 82 PRO A N 1
ATOM 692 C CA . PRO A 1 82 ? 21.582 13.167 -27.973 1.00 71.00 82 PRO A CA 1
ATOM 693 C C . PRO A 1 82 ? 22.591 13.980 -27.152 1.00 71.00 82 PRO A C 1
ATOM 695 O O . PRO A 1 82 ? 23.540 14.522 -27.707 1.00 71.00 82 PRO A O 1
ATOM 698 N N . ILE A 1 83 ? 22.429 14.027 -25.826 1.00 70.25 83 ILE A N 1
ATOM 699 C CA . ILE A 1 83 ? 23.343 14.749 -24.930 1.00 70.25 83 ILE A CA 1
ATOM 700 C C . ILE A 1 83 ? 24.702 14.046 -24.890 1.00 70.25 83 ILE A C 1
ATOM 702 O O . ILE A 1 83 ? 25.738 14.699 -24.987 1.00 70.25 83 ILE A O 1
ATOM 706 N N . ARG A 1 84 ? 24.708 12.713 -24.799 1.00 74.19 84 ARG A N 1
ATOM 707 C CA . ARG A 1 84 ? 25.928 11.909 -24.766 1.00 74.19 84 ARG A CA 1
ATOM 708 C C . ARG A 1 84 ? 26.724 12.038 -26.062 1.00 74.19 84 ARG A C 1
ATOM 710 O O . ARG A 1 84 ? 27.919 12.284 -25.988 1.00 74.19 84 ARG A O 1
ATOM 717 N N . GLY A 1 85 ? 26.061 11.980 -27.220 1.00 78.69 85 GLY A N 1
ATOM 718 C CA . GLY A 1 85 ? 26.718 12.168 -28.517 1.00 78.69 85 GLY A CA 1
ATOM 719 C C . GLY A 1 85 ? 27.353 13.553 -28.685 1.00 78.69 85 GLY A C 1
ATOM 720 O O . GLY A 1 85 ? 28.443 13.664 -29.237 1.00 78.69 85 GLY A O 1
ATOM 721 N N . VAL A 1 86 ? 26.718 14.608 -28.161 1.00 77.12 86 VAL A N 1
ATOM 722 C CA . VAL A 1 86 ? 27.292 15.966 -28.168 1.00 77.12 86 VAL A CA 1
ATOM 723 C C . VAL A 1 86 ? 28.502 16.066 -27.233 1.00 77.12 86 VAL A C 1
ATOM 725 O O . VAL A 1 86 ? 29.506 16.663 -27.609 1.00 77.12 86 VAL A O 1
ATOM 728 N N . VAL A 1 87 ? 28.444 15.465 -26.041 1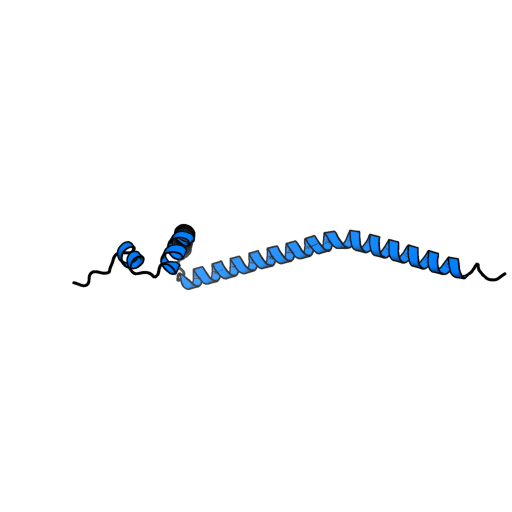.00 77.44 87 VAL A N 1
ATOM 729 C CA . VAL A 1 87 ? 29.576 15.448 -25.095 1.00 77.44 87 VAL A CA 1
ATOM 730 C C . VAL A 1 87 ? 30.762 14.666 -25.663 1.00 77.44 87 VAL A C 1
ATOM 732 O O . VAL A 1 87 ? 31.882 15.168 -25.626 1.00 77.44 87 VAL A O 1
ATOM 735 N N . ASP A 1 88 ? 30.516 13.495 -26.253 1.00 77.06 88 ASP A N 1
ATOM 736 C CA . ASP A 1 88 ? 31.556 12.670 -26.876 1.00 77.06 88 ASP A CA 1
ATOM 737 C C . ASP A 1 88 ? 32.205 13.395 -28.076 1.00 77.06 88 ASP A C 1
ATOM 739 O O . ASP A 1 88 ? 33.420 13.327 -28.260 1.00 77.06 88 ASP A O 1
ATOM 743 N N . ALA A 1 89 ? 31.431 14.161 -28.857 1.00 76.44 89 ALA A N 1
ATOM 744 C CA . ALA A 1 89 ? 31.958 14.989 -29.947 1.00 76.44 89 ALA A CA 1
ATOM 745 C C . ALA A 1 89 ? 32.820 16.165 -29.445 1.00 76.44 89 ALA A C 1
ATOM 747 O O . ALA A 1 89 ? 33.851 16.473 -30.042 1.00 76.44 89 ALA A O 1
ATOM 748 N N . ILE A 1 90 ? 32.431 16.804 -28.336 1.00 75.31 90 ILE A N 1
ATOM 749 C CA . ILE A 1 90 ? 33.220 17.873 -27.702 1.00 75.31 90 ILE A CA 1
ATOM 750 C C . ILE A 1 90 ? 34.529 17.313 -27.122 1.00 75.31 90 ILE A C 1
ATOM 752 O O . ILE A 1 90 ? 35.581 17.940 -27.254 1.00 75.31 90 ILE A O 1
ATOM 756 N N . GLU A 1 91 ? 34.497 16.130 -26.503 1.00 73.75 91 GLU A N 1
ATOM 757 C CA . GLU A 1 91 ? 35.701 15.461 -25.991 1.00 73.75 91 GLU A CA 1
ATOM 758 C C . GLU A 1 91 ? 36.645 15.012 -27.115 1.00 73.75 91 GLU A C 1
ATOM 760 O O . GLU A 1 91 ? 37.864 15.139 -26.971 1.00 73.75 91 GLU A O 1
ATOM 765 N N . ALA A 1 92 ? 36.106 14.550 -28.248 1.00 76.62 92 ALA A N 1
ATOM 766 C CA . ALA A 1 92 ? 36.894 14.221 -29.433 1.00 76.62 92 ALA A CA 1
ATOM 767 C C . ALA A 1 92 ? 37.594 15.463 -30.010 1.00 76.62 92 ALA A C 1
ATOM 769 O O . ALA A 1 92 ? 38.813 15.449 -30.170 1.00 76.62 92 ALA A O 1
ATOM 770 N N . ALA A 1 93 ? 36.861 16.567 -30.203 1.00 74.62 93 ALA A N 1
ATOM 771 C CA . ALA A 1 93 ? 37.429 17.826 -30.691 1.00 74.62 93 ALA A CA 1
ATOM 772 C C . ALA A 1 93 ? 38.536 18.369 -29.767 1.00 74.62 93 ALA A C 1
ATOM 774 O O . ALA A 1 93 ? 39.576 18.835 -30.228 1.00 74.62 93 A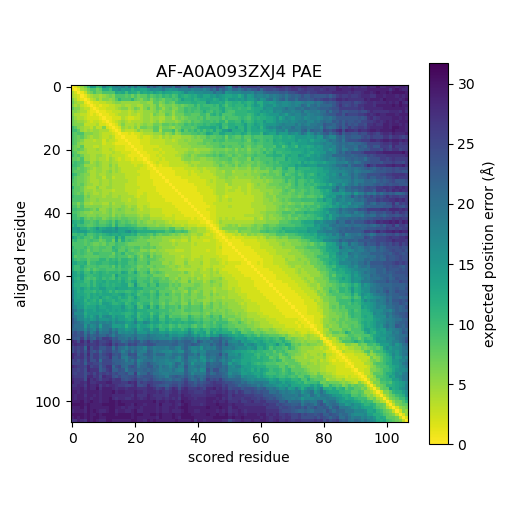LA A O 1
ATOM 775 N N . ARG A 1 94 ? 38.369 18.238 -28.444 1.00 75.00 94 ARG A N 1
ATOM 776 C CA . ARG A 1 94 ? 39.380 18.659 -27.463 1.00 75.00 94 ARG A CA 1
ATOM 777 C C . ARG A 1 94 ? 40.659 17.814 -27.510 1.00 75.00 94 ARG A C 1
ATOM 779 O O . ARG A 1 94 ? 41.744 18.334 -27.246 1.00 75.00 94 ARG A O 1
ATOM 786 N N . ASN A 1 95 ? 40.548 16.518 -27.797 1.00 69.69 95 ASN A N 1
ATOM 787 C CA . ASN A 1 95 ? 41.709 15.633 -27.910 1.00 69.69 95 ASN A CA 1
ATOM 788 C C . ASN A 1 95 ? 42.479 15.844 -29.221 1.00 69.69 95 ASN A C 1
ATOM 790 O O . ASN A 1 95 ? 43.701 15.696 -29.218 1.00 69.69 95 ASN A O 1
ATOM 794 N N . GLU A 1 96 ? 41.801 16.224 -30.305 1.00 60.56 96 GLU A N 1
ATOM 795 C CA . GLU A 1 96 ? 42.447 16.552 -31.582 1.00 60.56 96 GLU A CA 1
ATOM 796 C C . GLU A 1 96 ? 43.228 17.877 -31.500 1.00 60.56 96 GLU A C 1
ATOM 798 O O . GLU A 1 96 ? 44.412 17.903 -31.837 1.00 60.56 96 GLU A O 1
ATOM 803 N N . GLU A 1 97 ? 42.663 18.933 -30.902 1.00 56.53 97 GLU A N 1
ATOM 804 C CA . GLU A 1 97 ? 43.398 20.192 -30.673 1.00 56.53 97 GLU A CA 1
ATOM 805 C C . GLU A 1 97 ? 44.595 20.019 -29.710 1.00 56.53 97 GLU A C 1
ATOM 807 O O . GLU A 1 97 ? 45.648 20.645 -29.867 1.00 56.53 97 GLU A O 1
ATOM 812 N N . GLY A 1 98 ? 44.482 19.114 -28.730 1.00 53.34 98 GLY A N 1
ATOM 813 C CA . GLY A 1 98 ? 45.588 18.747 -27.838 1.00 53.34 98 GLY A CA 1
ATOM 814 C C . GLY A 1 98 ? 46.708 17.937 -28.510 1.00 53.34 98 GLY A C 1
ATOM 815 O O . GLY A 1 98 ? 47.829 17.895 -27.987 1.00 53.34 98 GLY A O 1
ATOM 816 N N . ALA A 1 99 ? 46.428 17.297 -29.649 1.00 52.50 99 ALA A N 1
ATOM 817 C CA . ALA A 1 99 ? 47.409 16.560 -30.442 1.00 52.50 99 ALA A CA 1
ATOM 818 C C . ALA A 1 99 ? 48.165 17.479 -31.415 1.00 52.50 99 ALA A C 1
ATOM 820 O O . ALA A 1 99 ? 49.380 17.330 -31.561 1.00 52.50 99 ALA A O 1
ATOM 821 N N . GLU A 1 100 ? 47.494 18.472 -32.006 1.00 49.53 100 GLU A N 1
ATOM 822 C CA . GLU A 1 100 ? 48.123 19.447 -32.909 1.00 49.53 100 GLU A CA 1
ATOM 823 C C . GLU A 1 100 ? 49.039 20.434 -32.158 1.00 49.53 100 GLU A C 1
ATOM 825 O O . GLU A 1 100 ? 50.161 20.699 -32.598 1.00 49.53 100 GLU A O 1
ATOM 830 N N . GLY A 1 101 ? 48.661 20.866 -30.948 1.00 50.75 101 GLY A N 1
ATOM 831 C CA . GLY A 1 101 ? 49.467 21.783 -30.125 1.00 50.75 101 GLY A CA 1
ATOM 832 C C . GLY A 1 101 ? 50.796 21.217 -29.589 1.00 50.75 101 GLY A C 1
ATOM 833 O O . GLY A 1 101 ? 51.623 21.969 -29.073 1.00 50.75 101 GLY A O 1
ATOM 834 N N . LYS A 1 102 ? 51.046 19.903 -29.703 1.00 50.75 102 LYS A N 1
ATOM 835 C CA . LYS A 1 102 ? 52.332 19.281 -29.317 1.00 50.75 102 LYS A CA 1
ATOM 836 C C . LYS A 1 102 ? 53.357 19.221 -30.451 1.00 50.75 102 LYS A C 1
ATOM 838 O O . LYS A 1 102 ? 54.524 18.941 -30.177 1.00 50.75 102 LYS A O 1
ATOM 843 N N . VAL A 1 103 ? 52.958 19.474 -31.699 1.00 50.19 103 VAL A N 1
ATOM 844 C CA . VAL A 1 103 ? 53.855 19.360 -32.864 1.00 50.19 103 VAL A CA 1
ATOM 845 C C . VAL A 1 103 ? 54.609 20.673 -33.143 1.00 50.19 103 VAL A C 1
ATOM 847 O O . VAL A 1 103 ? 55.670 20.645 -33.761 1.00 50.19 103 VAL A O 1
ATOM 850 N N . GLU A 1 104 ? 54.149 21.813 -32.613 1.00 49.38 104 GLU A N 1
ATOM 851 C CA . GLU A 1 104 ? 54.677 23.149 -32.954 1.00 49.38 104 GLU A CA 1
ATOM 852 C C . GLU A 1 104 ? 55.643 23.774 -31.919 1.00 49.38 104 GLU A C 1
ATOM 854 O O . GLU A 1 104 ? 55.940 24.962 -31.972 1.00 49.38 104 GLU A O 1
ATOM 859 N N . VAL A 1 105 ? 56.206 22.993 -30.988 1.00 52.59 105 VAL A N 1
ATOM 860 C CA . VAL A 1 105 ? 57.259 23.477 -30.063 1.00 52.59 105 VAL A CA 1
ATOM 861 C C . VAL A 1 105 ? 58.550 22.692 -30.277 1.00 52.59 105 VAL A C 1
ATOM 863 O O . VAL A 1 105 ? 59.026 21.954 -29.415 1.00 52.59 105 VAL A O 1
ATOM 866 N N . LYS A 1 106 ? 59.119 22.807 -31.480 1.00 50.16 106 LYS A N 1
ATOM 867 C CA . LYS A 1 106 ? 60.506 22.403 -31.742 1.00 50.16 106 LYS A CA 1
ATOM 868 C C . LYS A 1 106 ? 61.116 23.243 -32.867 1.00 50.16 106 LYS A C 1
ATOM 870 O O . LYS A 1 106 ? 61.275 22.775 -33.991 1.00 50.16 106 LYS A O 1
ATOM 875 N N . ARG A 1 107 ? 61.459 24.490 -32.551 1.00 41.69 107 ARG A N 1
ATOM 876 C CA . ARG A 1 107 ? 62.494 25.268 -33.243 1.00 41.69 107 ARG A CA 1
ATOM 877 C C . ARG A 1 107 ? 63.299 26.051 -32.224 1.00 41.69 107 ARG A C 1
ATOM 879 O O . ARG A 1 107 ? 62.674 26.548 -31.265 1.00 41.69 107 ARG A O 1
#

Sequence (107 aa):
MWLTPTEEELFSRYNPELQRRSLENRE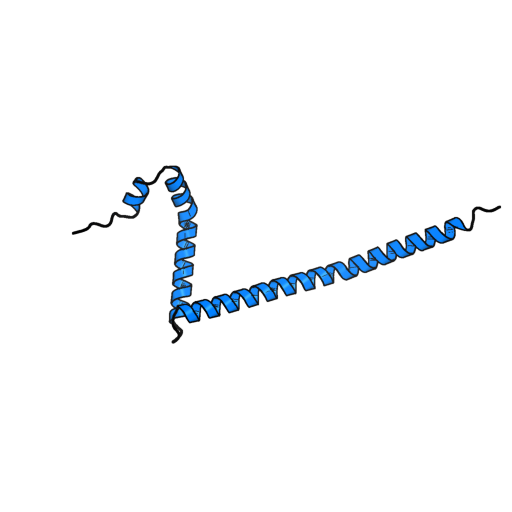QKQEEFDNFVRRLKEYSKSDKPIWEAAAEMEAKKKKVADAVRLAEQKQAEQRQTPIRGVVDAIEAARNEEGAEGKVEVKR

pLDDT: mean 81.61, std 12.48, range [41.69, 94.5]